Protein AF-A0A2V6V525-F1 (afdb_monomer)

Secondary structure (DSSP, 8-state):
-HHHHHHHHHHHHHHHHH-SS-EEEE-SS-EEEEE--SSPPSSSSSPPP-EEE-SHHHHHHHHHHTPPEEE----S-HHHHHHHHHHHHHHHHHHTT--

pLDDT: mean 94.31, std 4.83, range [62.28, 98.25]

Mean predicted aligned error: 3.66 Å

Foldseek 3Di:
DVVQVVVVVVVVVLCLQQDPFFDWDDDPPDTDDRDHDDDHDPDPPHPADEEEDDDLVSLLVCLLVVGHYDYDDDDDPNVVVVVVSVVSSVVSNVVSVHD

Structure (mmCIF, N/CA/C/O backbone):
data_AF-A0A2V6V525-F1
#
_entry.id   AF-A0A2V6V525-F1
#
loop_
_atom_site.group_PDB
_atom_site.id
_atom_site.type_symbol
_atom_site.label_atom_id
_atom_site.label_alt_id
_atom_site.label_comp_id
_atom_site.label_asym_id
_atom_site.label_entity_id
_atom_site.label_seq_id
_atom_site.pdbx_PDB_ins_code
_atom_site.Cartn_x
_atom_site.Cartn_y
_atom_site.Cartn_z
_atom_site.occupancy
_atom_site.B_iso_or_equiv
_atom_site.auth_seq_id
_atom_site.auth_comp_id
_atom_site.auth_asym_id
_atom_site.auth_atom_id
_atom_site.pdbx_PDB_model_num
ATOM 1 N N . GLU A 1 1 ? 14.005 -6.456 3.070 1.00 62.28 1 GLU A N 1
ATOM 2 C CA . GLU A 1 1 ? 13.988 -5.492 4.197 1.00 62.28 1 GLU A CA 1
ATOM 3 C C . GLU A 1 1 ? 13.089 -4.280 3.942 1.00 62.28 1 GLU A C 1
ATOM 5 O O . GLU A 1 1 ? 12.020 -4.234 4.530 1.00 62.28 1 GLU A O 1
ATOM 10 N N . ASN A 1 2 ? 13.441 -3.325 3.063 1.00 82.56 2 ASN A N 1
ATOM 11 C CA . ASN A 1 2 ? 12.600 -2.125 2.860 1.00 82.56 2 ASN A CA 1
ATOM 12 C C . ASN A 1 2 ? 11.170 -2.441 2.385 1.00 82.56 2 ASN A C 1
ATOM 14 O O . ASN A 1 2 ? 10.230 -1.774 2.808 1.00 82.56 2 ASN A O 1
ATOM 18 N N . ARG A 1 3 ? 11.007 -3.455 1.525 1.00 83.75 3 ARG A N 1
ATOM 19 C CA . ARG A 1 3 ? 9.700 -3.886 1.015 1.00 83.75 3 ARG A CA 1
ATOM 20 C C . ARG A 1 3 ? 8.838 -4.514 2.108 1.00 83.75 3 ARG A C 1
ATOM 22 O O . ARG A 1 3 ? 7.718 -4.071 2.306 1.00 83.75 3 ARG A O 1
ATOM 29 N N . ASP A 1 4 ? 9.381 -5.480 2.841 1.00 91.06 4 ASP A N 1
ATOM 30 C CA . ASP A 1 4 ? 8.658 -6.186 3.906 1.00 91.06 4 ASP A CA 1
ATOM 31 C C . ASP A 1 4 ? 8.176 -5.208 4.989 1.00 91.06 4 ASP A C 1
ATOM 33 O O . ASP A 1 4 ? 7.028 -5.260 5.416 1.00 91.06 4 ASP A O 1
ATOM 37 N N . ARG A 1 5 ? 9.023 -4.237 5.364 1.00 94.88 5 ARG A N 1
ATOM 38 C CA . ARG A 1 5 ? 8.653 -3.182 6.318 1.00 94.88 5 ARG A CA 1
ATOM 39 C C . ARG A 1 5 ? 7.573 -2.245 5.776 1.00 94.88 5 ARG A C 1
ATOM 41 O O . ARG A 1 5 ? 6.730 -1.789 6.540 1.00 94.88 5 ARG A O 1
ATOM 48 N N . PHE A 1 6 ? 7.595 -1.937 4.478 1.00 91.75 6 PHE A N 1
ATOM 49 C CA . PHE A 1 6 ? 6.533 -1.156 3.836 1.00 91.75 6 PHE A CA 1
ATOM 50 C C . PHE A 1 6 ? 5.202 -1.914 3.844 1.00 91.75 6 PHE A C 1
ATOM 52 O O . PHE A 1 6 ? 4.176 -1.331 4.184 1.00 91.75 6 PHE A O 1
ATOM 59 N N . GLU A 1 7 ? 5.220 -3.202 3.500 1.00 91.25 7 GLU A N 1
ATOM 60 C CA . GLU A 1 7 ? 4.023 -4.046 3.496 1.00 91.25 7 GLU A CA 1
ATOM 61 C C . GLU A 1 7 ? 3.411 -4.133 4.900 1.00 91.25 7 GLU A C 1
ATOM 63 O O . GLU A 1 7 ? 2.217 -3.875 5.058 1.00 91.25 7 GLU A O 1
ATOM 68 N N . GLU A 1 8 ? 4.245 -4.359 5.918 1.00 96.81 8 GLU A N 1
ATOM 69 C CA . GLU A 1 8 ? 3.830 -4.379 7.323 1.00 96.81 8 GLU A CA 1
ATOM 70 C C . GLU A 1 8 ? 3.225 -3.035 7.768 1.00 96.81 8 GLU A C 1
ATOM 72 O O . GLU A 1 8 ? 2.157 -2.984 8.377 1.00 96.81 8 GLU A O 1
ATOM 77 N N . ALA A 1 9 ? 3.859 -1.915 7.408 1.00 96.88 9 ALA A N 1
ATOM 78 C CA . ALA A 1 9 ? 3.356 -0.590 7.762 1.00 96.88 9 ALA A CA 1
ATOM 79 C C . ALA A 1 9 ? 1.978 -0.298 7.142 1.00 96.88 9 ALA A C 1
ATOM 81 O O . ALA A 1 9 ? 1.095 0.231 7.820 1.00 96.88 9 ALA A O 1
ATOM 82 N N . VAL A 1 10 ? 1.769 -0.637 5.864 1.00 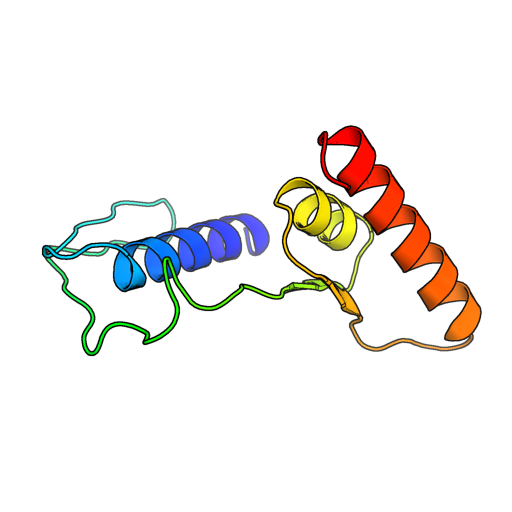95.25 10 VAL A N 1
ATOM 83 C CA . VAL A 1 10 ? 0.477 -0.405 5.196 1.00 95.25 10 VAL A CA 1
ATOM 84 C C . VAL A 1 10 ? -0.618 -1.285 5.793 1.00 95.25 10 VAL A C 1
ATOM 86 O O . VAL A 1 10 ? -1.754 -0.822 5.933 1.00 95.25 10 VAL A O 1
ATOM 89 N N . GLU A 1 11 ? -0.293 -2.513 6.194 1.00 95.81 11 GLU A N 1
ATOM 90 C CA . GLU A 1 11 ? -1.230 -3.381 6.904 1.00 95.81 11 GLU A CA 1
ATOM 91 C C . GLU A 1 11 ? -1.684 -2.737 8.219 1.00 95.81 11 GLU A C 1
ATOM 93 O O . GLU A 1 11 ? -2.886 -2.558 8.427 1.00 95.81 11 GLU A O 1
ATOM 98 N N . ILE A 1 12 ? -0.741 -2.304 9.060 1.00 98.00 12 ILE A N 1
ATOM 99 C CA . ILE A 1 12 ? -1.034 -1.656 10.348 1.00 98.00 12 ILE A CA 1
ATOM 100 C C . ILE A 1 12 ? -1.895 -0.406 10.153 1.00 98.00 12 ILE A C 1
ATOM 102 O O . ILE A 1 12 ? -2.883 -0.219 10.862 1.00 98.00 12 ILE A O 1
ATOM 106 N N . ILE A 1 13 ? -1.555 0.446 9.182 1.00 97.25 13 ILE A N 1
ATOM 107 C CA . ILE A 1 13 ? -2.321 1.666 8.882 1.00 97.25 13 ILE A CA 1
ATOM 108 C C . ILE A 1 13 ? -3.751 1.313 8.453 1.00 97.25 13 ILE A C 1
ATOM 110 O O . ILE A 1 13 ? -4.716 1.919 8.924 1.00 97.25 13 ILE A O 1
ATOM 114 N N . THR A 1 14 ? -3.903 0.307 7.592 1.00 96.12 14 THR A N 1
ATOM 115 C CA . THR A 1 14 ? -5.215 -0.134 7.105 1.00 96.12 14 THR A CA 1
ATOM 116 C C . THR A 1 14 ? -6.058 -0.714 8.241 1.00 96.12 14 THR A C 1
ATOM 118 O O . THR A 1 14 ? -7.242 -0.383 8.355 1.00 96.12 14 THR A O 1
ATOM 121 N N . GLN A 1 15 ? -5.462 -1.511 9.133 1.00 96.81 15 GLN A N 1
ATOM 122 C CA . GLN A 1 15 ? -6.129 -2.002 10.343 1.00 96.81 15 GLN A CA 1
ATOM 123 C C . GLN A 1 15 ? -6.538 -0.846 11.262 1.00 96.81 15 GLN A C 1
ATOM 125 O O . GLN A 1 15 ? -7.688 -0.777 11.691 1.00 96.81 15 GLN A O 1
ATOM 130 N N . ALA A 1 16 ? -5.648 0.120 11.494 1.00 97.38 16 ALA A N 1
ATOM 131 C CA . ALA A 1 16 ? -5.930 1.2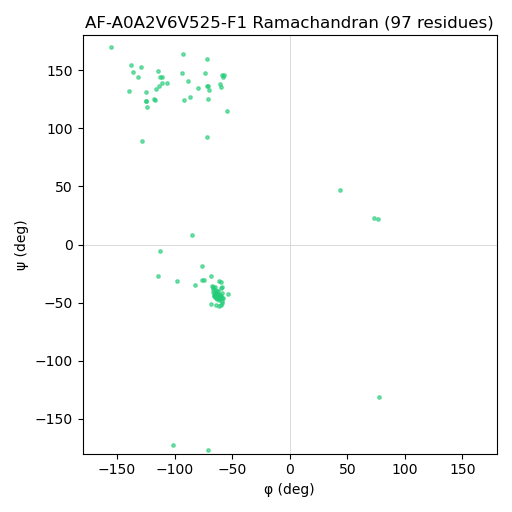83 12.328 1.00 97.38 16 ALA A CA 1
ATOM 132 C C . ALA A 1 16 ? -7.120 2.111 11.818 1.00 97.38 16 ALA A C 1
ATOM 134 O O . ALA A 1 16 ? -7.915 2.627 12.611 1.00 97.38 16 ALA A O 1
ATOM 135 N N . TRP A 1 17 ? -7.268 2.233 10.498 1.00 97.31 17 TRP A N 1
ATOM 136 C CA . TRP A 1 17 ? -8.385 2.942 9.876 1.00 97.31 17 TRP A CA 1
ATOM 137 C C . TRP A 1 17 ? -9.702 2.168 9.888 1.00 97.31 17 TRP A C 1
ATOM 139 O O . TRP A 1 17 ? -10.759 2.799 9.957 1.00 97.31 17 TRP A O 1
ATOM 149 N N . THR A 1 18 ? -9.651 0.838 9.835 1.00 96.38 18 THR A N 1
ATOM 150 C CA . THR A 1 18 ? -10.839 -0.015 9.666 1.00 96.38 18 THR A CA 1
ATOM 151 C C . THR A 1 18 ? -11.374 -0.592 10.973 1.00 96.38 18 THR A C 1
ATOM 153 O O . THR A 1 18 ? -12.588 -0.745 11.100 1.00 96.38 18 THR A O 1
ATOM 156 N N . GLN A 1 19 ? -10.522 -0.860 11.966 1.00 95.56 19 GLN A N 1
ATOM 157 C CA . GLN A 1 19 ? -10.965 -1.382 13.258 1.00 95.56 19 GLN A CA 1
ATOM 158 C C . GLN A 1 19 ? -11.734 -0.339 14.071 1.00 95.56 19 GLN A C 1
ATOM 160 O O . GLN A 1 19 ? -11.296 0.805 14.235 1.00 95.56 19 GLN A O 1
ATOM 165 N N . THR A 1 20 ? -12.877 -0.751 14.615 1.00 92.81 20 THR A N 1
ATOM 166 C CA . THR A 1 20 ? -13.692 0.055 15.535 1.00 92.81 20 THR A CA 1
ATOM 167 C C . THR A 1 20 ? -13.176 -0.020 16.971 1.00 92.81 20 THR A C 1
ATOM 169 O O . THR A 1 20 ? -13.201 0.987 17.679 1.00 92.81 20 THR A O 1
ATOM 172 N N . GLU A 1 21 ? -12.647 -1.176 17.370 1.00 95.88 21 GLU A N 1
ATOM 173 C CA . GLU A 1 21 ? -12.051 -1.411 18.686 1.00 95.88 21 GLU A CA 1
ATOM 174 C C . GLU A 1 21 ? -10.535 -1.154 18.694 1.00 95.88 21 GLU A C 1
ATOM 176 O O . GLU A 1 21 ? -9.932 -1.008 17.624 1.00 95.88 21 GLU A O 1
ATOM 181 N N . PRO A 1 22 ? -9.901 -0.999 19.876 1.00 97.19 22 PRO A N 1
ATOM 182 C CA . PRO A 1 22 ? -8.449 -0.977 19.962 1.00 97.19 22 PRO A CA 1
ATOM 183 C C . PRO A 1 22 ? -7.861 -2.282 19.423 1.00 97.19 22 PRO A C 1
ATOM 185 O O . PRO A 1 22 ? -8.446 -3.352 19.587 1.00 97.19 22 PRO A O 1
ATOM 188 N N . PHE A 1 23 ? -6.691 -2.189 18.799 1.00 97.56 23 PHE A N 1
ATOM 189 C CA . PHE A 1 23 ? -6.013 -3.340 18.222 1.00 97.56 23 PHE A CA 1
ATOM 190 C C . PHE A 1 23 ? -4.55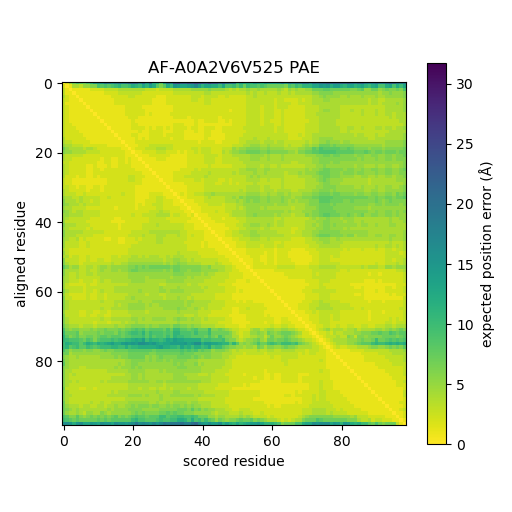9 -3.428 18.664 1.00 97.56 23 PHE A C 1
ATOM 192 O O . PHE A 1 23 ? -3.905 -2.425 18.960 1.00 97.56 23 PHE A O 1
ATOM 199 N N . SER A 1 24 ? -4.058 -4.656 18.668 1.00 97.94 24 SER A N 1
ATOM 200 C CA . SER A 1 24 ? -2.642 -4.960 18.827 1.00 97.94 24 SER A CA 1
ATOM 201 C C . SER A 1 24 ? -2.123 -5.594 17.542 1.00 97.94 24 SER A C 1
ATOM 203 O O . SER A 1 24 ? -2.862 -6.285 16.842 1.00 97.94 24 SER A O 1
ATOM 205 N N . TYR A 1 25 ? -0.853 -5.366 17.245 1.00 97.94 25 TYR A N 1
ATOM 206 C CA . TYR A 1 25 ? -0.151 -5.938 16.105 1.00 97.94 25 TYR A CA 1
ATOM 207 C C . TYR A 1 25 ? 1.256 -6.321 16.552 1.00 97.94 25 TYR A C 1
ATOM 209 O O . TYR A 1 25 ? 1.939 -5.514 17.180 1.00 97.94 25 TYR A O 1
ATOM 217 N N . GLU A 1 26 ? 1.699 -7.531 16.236 1.00 98.12 26 GLU A N 1
ATOM 218 C CA . GLU A 1 26 ? 3.047 -8.004 16.550 1.00 98.12 26 GLU A CA 1
ATOM 219 C C . GLU A 1 26 ? 3.677 -8.546 15.271 1.00 98.12 26 GLU A C 1
ATOM 221 O O . GLU A 1 26 ? 3.499 -9.706 14.904 1.00 98.12 26 GLU A O 1
ATOM 226 N N . GLY A 1 27 ? 4.340 -7.648 14.544 1.00 96.94 27 GLY A N 1
ATOM 227 C CA . GLY A 1 27 ? 5.012 -7.959 13.294 1.00 96.94 27 GLY A CA 1
ATOM 228 C C . GLY A 1 27 ? 6.513 -8.118 13.458 1.00 96.94 27 GLY A C 1
ATOM 229 O O . GLY A 1 27 ? 7.068 -8.109 14.558 1.00 96.94 27 GLY A O 1
ATOM 230 N N . ARG A 1 28 ? 7.193 -8.245 12.321 1.00 97.19 28 ARG A N 1
ATOM 231 C CA . ARG A 1 28 ? 8.649 -8.377 12.276 1.00 97.19 28 ARG A CA 1
ATOM 232 C C . ARG A 1 28 ? 9.343 -7.045 12.554 1.00 97.19 28 ARG A C 1
ATOM 234 O O . ARG A 1 28 ? 10.469 -7.051 13.051 1.00 97.19 28 ARG A O 1
ATOM 241 N N . PHE A 1 29 ? 8.718 -5.927 12.191 1.00 97.75 29 PHE A N 1
ATOM 242 C CA . PHE A 1 29 ? 9.322 -4.595 12.269 1.00 97.75 29 PHE A CA 1
ATOM 243 C C . PHE A 1 29 ? 8.634 -3.674 13.278 1.00 97.75 29 PHE A C 1
ATOM 245 O O . PHE A 1 29 ? 9.283 -2.772 13.808 1.00 97.75 29 PHE A O 1
ATOM 252 N N . PHE A 1 30 ? 7.347 -3.881 13.546 1.00 97.75 30 PHE A N 1
ATOM 253 C CA . PHE A 1 30 ? 6.528 -3.020 14.383 1.00 97.75 30 PHE A CA 1
ATOM 254 C C . PHE A 1 30 ? 5.730 -3.827 15.406 1.00 97.75 30 PHE A C 1
ATOM 256 O O . PHE A 1 30 ? 5.197 -4.903 15.134 1.00 97.75 30 PHE A O 1
ATOM 263 N N . THR A 1 31 ? 5.582 -3.239 16.589 1.00 98.25 31 THR A N 1
ATOM 264 C CA . THR A 1 31 ? 4.691 -3.735 17.635 1.00 98.25 31 THR A CA 1
ATOM 265 C C . THR A 1 31 ? 3.744 -2.614 18.039 1.00 98.25 31 THR A C 1
ATOM 267 O O . THR A 1 31 ? 4.182 -1.536 18.439 1.00 98.25 31 THR A O 1
ATOM 270 N N . VAL A 1 32 ? 2.445 -2.873 17.947 1.00 97.81 32 VAL A N 1
ATOM 271 C CA . VAL A 1 32 ? 1.358 -1.992 18.384 1.00 97.81 32 VAL A CA 1
ATOM 272 C C . VAL A 1 32 ? 0.614 -2.709 19.500 1.00 97.81 32 VAL A C 1
ATOM 274 O O . VAL A 1 32 ? 0.324 -3.897 19.383 1.00 97.81 32 VAL A O 1
ATOM 277 N N . ARG A 1 33 ? 0.312 -2.013 20.595 1.00 97.88 33 ARG A N 1
ATOM 278 C CA . ARG A 1 33 ? -0.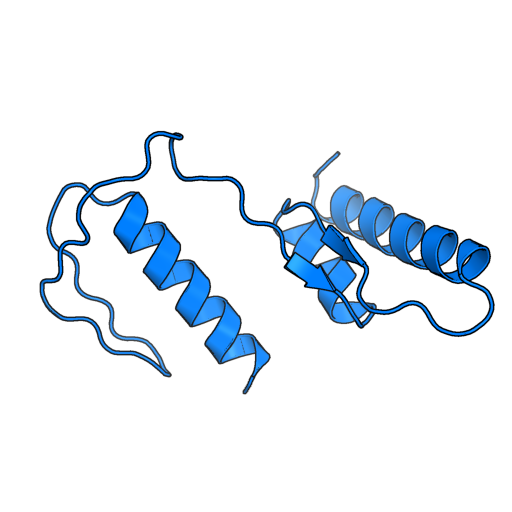387 -2.601 21.745 1.00 97.88 33 ARG A CA 1
ATOM 279 C C . ARG A 1 33 ? -1.626 -1.787 22.061 1.00 97.88 33 ARG A C 1
ATOM 281 O O . ARG A 1 33 ? -1.503 -0.586 22.285 1.00 97.88 33 ARG A O 1
ATOM 288 N N . ASP A 1 34 ? -2.777 -2.451 22.063 1.00 97.38 34 ASP A N 1
ATOM 289 C CA . ASP A 1 34 ? -4.068 -1.933 22.532 1.00 97.38 34 ASP A CA 1
ATOM 290 C C . ASP A 1 34 ? -4.351 -0.490 22.073 1.00 97.38 34 ASP A C 1
ATOM 292 O O . ASP A 1 34 ? -4.662 0.411 22.849 1.00 97.38 34 ASP A O 1
ATOM 296 N N . THR A 1 35 ? -4.133 -0.230 20.784 1.00 96.88 35 THR A N 1
ATOM 297 C CA . THR A 1 35 ? -4.135 1.124 20.228 1.00 96.88 35 THR A CA 1
ATOM 298 C C . THR A 1 35 ? -5.385 1.370 19.400 1.00 96.88 35 THR A C 1
ATOM 300 O O . THR A 1 35 ? -5.792 0.542 18.588 1.00 96.88 35 THR A O 1
ATOM 303 N N . ARG A 1 36 ? -5.967 2.565 19.539 1.00 96.38 36 ARG A N 1
ATOM 304 C CA . ARG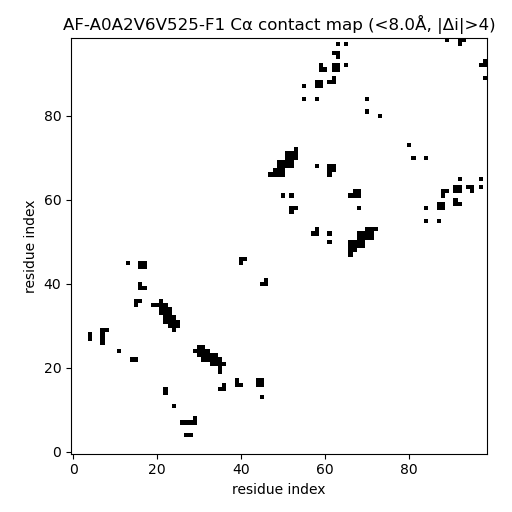 A 1 36 ? -7.075 3.043 18.707 1.00 96.38 36 ARG A CA 1
ATOM 305 C C . ARG A 1 36 ? -6.701 4.369 18.049 1.00 96.38 36 ARG A C 1
ATOM 307 O O . ARG A 1 36 ? -6.507 5.369 18.731 1.00 96.38 36 ARG A O 1
ATOM 314 N N . VAL A 1 37 ? -6.655 4.396 16.716 1.00 95.44 37 VAL A N 1
ATOM 315 C CA . VAL A 1 37 ? -6.423 5.636 15.954 1.00 95.44 37 VAL A CA 1
ATOM 316 C C . VAL A 1 37 ? -7.745 6.357 15.705 1.00 95.44 37 VAL A C 1
ATOM 318 O O . VAL A 1 37 ? -8.687 5.755 15.182 1.00 95.44 37 VAL A O 1
ATOM 321 N N . MET A 1 38 ? -7.792 7.639 16.079 1.00 95.12 38 MET A N 1
ATOM 322 C CA . MET A 1 38 ? -8.926 8.550 15.905 1.00 95.12 38 MET A CA 1
ATOM 323 C C . MET A 1 38 ? -8.440 9.921 15.392 1.00 95.12 38 MET A C 1
ATOM 325 O O . MET A 1 38 ? -7.346 10.339 15.772 1.00 95.12 38 MET A O 1
ATOM 329 N N . PRO A 1 39 ? -9.242 10.643 14.582 1.00 94.81 39 PRO A N 1
ATOM 330 C CA . PRO A 1 39 ? -10.545 10.240 14.041 1.00 94.81 39 PRO A CA 1
ATOM 331 C C . PRO A 1 39 ? -10.424 9.163 12.951 1.00 94.81 39 PRO A C 1
ATOM 333 O O . PRO A 1 39 ? -9.370 8.990 12.340 1.00 94.81 39 PRO A O 1
ATOM 336 N N . LYS A 1 40 ? -11.514 8.429 12.692 1.00 96.38 40 LYS A N 1
ATOM 337 C CA . LYS A 1 40 ? -11.559 7.481 11.569 1.00 96.38 40 LYS A CA 1
ATOM 338 C C . LYS A 1 40 ? -11.680 8.225 10.239 1.00 96.38 40 LYS A C 1
ATOM 340 O O . LYS A 1 40 ? -12.363 9.251 10.193 1.00 96.38 40 LYS A O 1
ATOM 345 N N . PRO A 1 41 ? -11.105 7.696 9.145 1.00 96.75 41 PRO A N 1
ATOM 346 C CA . PRO A 1 41 ? -11.323 8.274 7.831 1.00 96.75 41 PRO A CA 1
ATOM 347 C C . PRO A 1 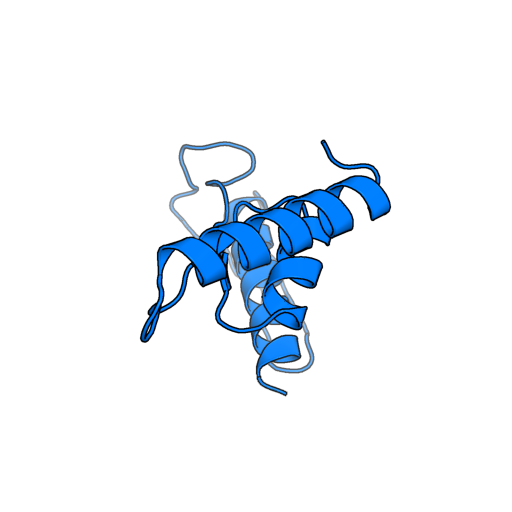41 ? -12.806 8.310 7.452 1.00 96.75 41 PRO A C 1
ATOM 349 O O . PRO A 1 41 ? -13.578 7.391 7.765 1.00 96.75 41 PRO A O 1
ATOM 352 N N . LEU A 1 42 ? -13.177 9.375 6.738 1.00 97.44 42 LEU A N 1
ATOM 353 C CA . LEU A 1 42 ? -14.520 9.556 6.193 1.00 97.44 42 LEU A CA 1
ATOM 354 C C . LEU A 1 42 ? -14.840 8.487 5.134 1.00 97.44 42 LEU A C 1
ATOM 356 O O . LEU A 1 42 ? -15.926 7.915 5.143 1.00 97.44 42 LEU A O 1
ATOM 360 N N . GLN A 1 43 ? -13.880 8.189 4.252 1.00 97.31 43 GLN A N 1
ATOM 361 C CA . GLN A 1 43 ? -14.007 7.176 3.198 1.00 97.31 43 GLN A CA 1
ATOM 362 C C . GLN A 1 43 ? -13.997 5.759 3.787 1.00 97.31 43 GLN A C 1
ATOM 364 O O . GLN A 1 43 ? -13.177 5.454 4.656 1.00 97.31 43 GLN A O 1
ATOM 369 N N . LYS A 1 44 ? -14.891 4.890 3.294 1.00 95.50 44 LYS A N 1
ATOM 370 C CA . LYS A 1 44 ? -15.020 3.486 3.716 1.00 95.50 44 LYS A CA 1
ATOM 371 C C . LYS A 1 44 ? -14.616 2.518 2.593 1.00 95.50 44 LYS A C 1
ATOM 373 O O . LYS A 1 44 ? -14.913 2.813 1.437 1.00 95.50 44 LYS A O 1
ATOM 378 N N . PRO A 1 45 ? -13.987 1.368 2.916 1.00 94.00 45 PRO A N 1
ATOM 379 C CA . PRO A 1 45 ? -13.540 0.957 4.258 1.00 94.00 45 PRO A CA 1
ATOM 380 C C . PRO A 1 45 ? -12.383 1.817 4.797 1.00 94.00 45 PRO A C 1
ATOM 382 O O . PRO A 1 45 ? -12.284 2.030 6.000 1.00 94.00 45 PRO A O 1
ATOM 385 N N . HIS A 1 46 ? -11.579 2.382 3.904 1.00 95.88 46 HIS A N 1
ATOM 386 C CA . HIS A 1 46 ? -10.533 3.365 4.171 1.00 95.88 46 HIS A CA 1
ATOM 387 C C . HIS A 1 46 ? -10.294 4.186 2.885 1.00 95.88 46 HIS A C 1
ATOM 389 O O . HIS A 1 46 ? -10.819 3.817 1.827 1.00 95.88 46 HIS A O 1
ATOM 395 N N . PRO A 1 47 ? -9.524 5.288 2.922 1.00 96.19 47 PRO A N 1
ATOM 396 C CA . PRO A 1 47 ? -9.128 6.002 1.712 1.00 96.19 47 PRO A CA 1
ATOM 397 C C . PRO A 1 47 ? -8.379 5.071 0.746 1.00 96.19 47 PRO A C 1
ATOM 399 O O . PRO A 1 47 ? -7.636 4.197 1.208 1.00 96.19 47 PRO A O 1
ATOM 402 N N . PRO A 1 48 ? -8.530 5.230 -0.580 1.00 94.56 48 PRO A N 1
ATOM 403 C CA . PRO A 1 48 ? -7.792 4.408 -1.531 1.00 94.56 48 PRO A CA 1
ATOM 404 C C . PRO A 1 48 ? -6.275 4.574 -1.359 1.00 94.56 48 PRO A C 1
ATOM 406 O O . PRO A 1 48 ? -5.776 5.694 -1.240 1.00 94.56 48 PRO A O 1
ATOM 409 N N . VAL A 1 49 ? -5.542 3.462 -1.375 1.00 94.50 49 VAL A N 1
ATOM 410 C CA . VAL A 1 49 ? -4.077 3.456 -1.267 1.00 94.50 49 VAL A CA 1
ATOM 411 C C . VAL A 1 49 ? -3.472 3.507 -2.666 1.00 94.50 49 VAL A C 1
ATOM 413 O O . VAL A 1 49 ? -3.772 2.660 -3.503 1.00 94.50 49 VAL A O 1
ATOM 416 N N . TYR A 1 50 ? -2.613 4.497 -2.906 1.00 95.81 50 TYR A N 1
ATOM 417 C CA . TYR A 1 50 ? -1.834 4.645 -4.136 1.00 95.81 50 TYR A CA 1
ATOM 418 C C . TYR A 1 50 ? -0.364 4.385 -3.824 1.00 95.81 50 TYR A C 1
ATOM 420 O O . TYR A 1 50 ? 0.145 4.861 -2.808 1.00 95.81 50 TYR A O 1
ATOM 428 N N . GLN A 1 51 ? 0.334 3.672 -4.707 1.00 95.44 51 GLN A N 1
ATOM 429 C CA . GLN A 1 51 ? 1.753 3.369 -4.521 1.00 95.44 51 GLN A CA 1
ATOM 430 C C . GLN A 1 51 ? 2.602 3.970 -5.640 1.00 95.44 51 GLN A C 1
ATOM 432 O O . GLN A 1 51 ? 2.397 3.693 -6.823 1.00 95.44 51 GLN A O 1
ATOM 437 N N . VAL A 1 52 ? 3.600 4.769 -5.256 1.00 95.50 52 VAL A N 1
ATOM 438 C CA . VAL A 1 52 ? 4.643 5.228 -6.179 1.00 95.50 52 VAL A CA 1
ATOM 439 C C . VAL A 1 52 ? 5.541 4.048 -6.534 1.00 95.50 52 VAL A C 1
ATOM 441 O O . VAL A 1 52 ? 6.098 3.390 -5.656 1.00 95.50 52 VAL A O 1
ATOM 444 N N . CYS A 1 53 ? 5.688 3.795 -7.830 1.00 94.12 53 CYS A N 1
ATOM 445 C CA . CYS A 1 53 ? 6.445 2.678 -8.369 1.00 94.12 53 CYS A CA 1
ATOM 446 C C . CYS A 1 53 ? 7.625 3.192 -9.199 1.00 94.12 53 CY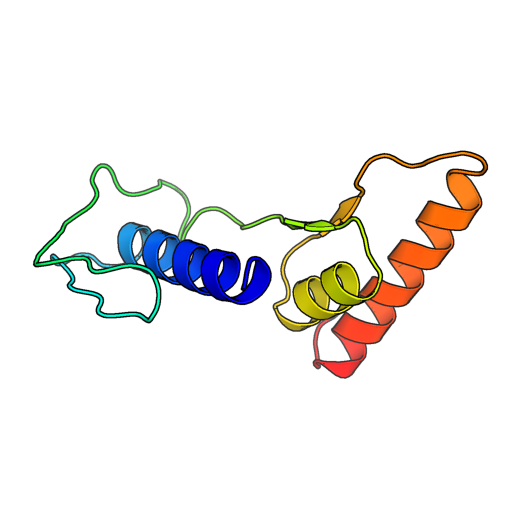S A C 1
ATOM 448 O O . CYS A 1 53 ? 7.451 3.965 -10.142 1.00 94.12 53 CYS A O 1
ATOM 450 N N . GLY A 1 54 ? 8.834 2.757 -8.839 1.00 90.69 54 GLY A N 1
ATOM 451 C CA . GLY A 1 54 ? 10.077 3.082 -9.553 1.00 90.69 54 GLY A CA 1
ATOM 452 C C . GLY A 1 54 ? 10.731 1.884 -10.243 1.00 90.69 54 GLY A C 1
ATOM 453 O O . GLY A 1 54 ? 11.728 2.052 -10.935 1.00 90.69 54 GLY A O 1
ATOM 454 N N . SER A 1 55 ? 10.196 0.677 -10.051 1.00 91.38 55 SER A N 1
ATOM 455 C CA . SER A 1 55 ? 10.723 -0.563 -10.627 1.00 91.38 55 SER A CA 1
ATOM 456 C C . SER A 1 55 ? 9.597 -1.450 -11.145 1.00 91.38 55 SER A C 1
ATOM 458 O O . SER A 1 55 ? 8.478 -1.408 -10.627 1.00 91.38 55 SER A O 1
ATOM 460 N N . LYS A 1 56 ? 9.902 -2.314 -12.119 1.00 92.75 56 LYS A N 1
ATOM 461 C CA . LYS A 1 56 ? 8.950 -3.301 -12.650 1.00 92.75 56 LYS A CA 1
ATOM 462 C C . LYS A 1 56 ? 8.336 -4.167 -11.543 1.00 92.75 56 LYS A C 1
ATOM 464 O O . LYS A 1 56 ? 7.127 -4.345 -11.507 1.00 92.75 56 LYS A O 1
ATOM 469 N N . GLU A 1 57 ? 9.150 -4.619 -10.592 1.00 92.75 57 GLU A N 1
ATOM 470 C CA . GLU A 1 57 ? 8.691 -5.421 -9.453 1.00 92.75 57 GLU A CA 1
ATOM 471 C C . GLU A 1 57 ? 7.659 -4.674 -8.588 1.00 92.75 57 GLU A C 1
ATOM 473 O O . GLU A 1 57 ? 6.631 -5.241 -8.214 1.00 92.75 57 GLU A O 1
ATOM 478 N N . SER A 1 58 ? 7.891 -3.383 -8.305 1.00 93.19 58 SER A N 1
ATOM 479 C CA . SER A 1 58 ? 6.927 -2.562 -7.559 1.00 93.19 58 SER A CA 1
ATOM 480 C C . SER A 1 58 ? 5.618 -2.363 -8.326 1.00 93.19 58 SER A C 1
ATOM 482 O O . SER A 1 58 ? 4.550 -2.414 -7.719 1.00 93.19 58 SER A O 1
ATOM 484 N N . ILE A 1 59 ? 5.684 -2.224 -9.656 1.00 95.94 59 ILE A N 1
ATOM 485 C CA . ILE A 1 59 ? 4.510 -2.110 -10.531 1.00 95.94 59 ILE A CA 1
ATOM 486 C C . ILE A 1 59 ? 3.681 -3.394 -10.474 1.00 95.94 59 ILE A C 1
ATOM 488 O O . ILE A 1 59 ? 2.485 -3.343 -10.191 1.00 95.94 59 ILE A O 1
ATOM 492 N N . GLU A 1 60 ? 4.314 -4.547 -10.694 1.00 95.38 60 GLU A N 1
ATOM 493 C CA . GLU A 1 60 ? 3.638 -5.847 -10.701 1.00 95.38 60 GLU A CA 1
ATOM 494 C C . GLU A 1 60 ? 3.022 -6.171 -9.334 1.00 95.38 60 GLU A C 1
ATOM 496 O O . GLU A 1 60 ? 1.875 -6.611 -9.255 1.00 95.38 60 GLU A O 1
ATOM 501 N N . GLY A 1 61 ? 3.747 -5.895 -8.244 1.00 93.38 61 GLY A N 1
ATOM 502 C CA . GLY A 1 61 ? 3.244 -6.089 -6.884 1.00 93.38 61 GLY A CA 1
ATOM 503 C C . GLY A 1 61 ? 2.068 -5.170 -6.540 1.00 93.38 61 GLY A C 1
ATOM 504 O O . GLY A 1 61 ? 1.117 -5.601 -5.890 1.00 93.38 61 GLY A O 1
ATOM 505 N N . THR A 1 62 ? 2.105 -3.912 -6.982 1.00 95.31 62 THR A N 1
ATOM 506 C CA . THR A 1 62 ? 1.002 -2.948 -6.803 1.00 95.31 62 THR A CA 1
ATOM 507 C C . THR A 1 62 ? -0.238 -3.391 -7.584 1.00 95.31 62 THR A C 1
ATOM 509 O O . THR A 1 62 ? -1.345 -3.417 -7.041 1.00 95.31 62 THR A O 1
ATOM 512 N N . ALA A 1 63 ? -0.047 -3.830 -8.830 1.00 96.31 63 ALA A N 1
ATOM 513 C CA . ALA A 1 63 ? -1.108 -4.346 -9.689 1.00 96.31 63 ALA A CA 1
ATOM 514 C C . ALA A 1 63 ? -1.771 -5.603 -9.105 1.00 96.31 63 ALA A C 1
ATOM 516 O O . ALA A 1 63 ? -2.996 -5.687 -9.055 1.00 96.31 63 ALA A O 1
ATOM 517 N N . ALA A 1 64 ? -0.982 -6.552 -8.592 1.00 93.62 64 ALA A N 1
ATOM 518 C CA . ALA A 1 64 ? -1.501 -7.776 -7.979 1.00 93.62 64 ALA A CA 1
ATOM 519 C C . ALA A 1 64 ? -2.389 -7.503 -6.748 1.00 93.62 64 ALA A C 1
ATOM 521 O O . ALA A 1 64 ? -3.359 -8.225 -6.501 1.00 93.62 64 ALA A O 1
ATOM 522 N N . ARG A 1 65 ? -2.110 -6.424 -6.003 1.00 91.56 65 ARG A N 1
ATOM 523 C CA . ARG A 1 65 ? -2.940 -5.951 -4.878 1.00 91.56 65 ARG A CA 1
ATOM 524 C C . ARG A 1 65 ? -4.213 -5.233 -5.322 1.00 91.56 65 ARG A C 1
ATOM 526 O O . ARG A 1 65 ? -5.149 -5.122 -4.536 1.00 91.56 65 ARG A O 1
ATOM 533 N N . GLY A 1 66 ? -4.270 -4.778 -6.572 1.00 93.81 66 GLY A N 1
ATOM 534 C CA . GLY A 1 66 ? -5.364 -3.959 -7.092 1.00 93.81 66 GLY A CA 1
ATOM 535 C C . GLY A 1 66 ? -5.296 -2.504 -6.644 1.00 93.81 66 GLY A C 1
ATOM 536 O O . GLY A 1 66 ? -6.318 -1.826 -6.618 1.00 93.81 66 GLY A O 1
ATOM 537 N N . TRP A 1 67 ? -4.113 -2.027 -6.259 1.00 95.31 67 TRP A N 1
ATOM 538 C CA . TRP A 1 67 ? -3.912 -0.623 -5.920 1.00 95.31 67 TRP A CA 1
ATOM 539 C C . TRP A 1 67 ? -3.552 0.172 -7.170 1.00 95.31 67 TRP A C 1
ATOM 541 O O . TRP A 1 67 ? -2.782 -0.323 -7.998 1.00 95.31 67 TRP A O 1
ATOM 551 N N . PRO A 1 68 ? -4.055 1.403 -7.336 1.00 95.50 68 PRO A N 1
ATOM 552 C CA . PRO A 1 68 ? -3.572 2.286 -8.385 1.00 95.50 68 PRO A CA 1
ATOM 553 C C . PRO A 1 68 ? -2.074 2.585 -8.222 1.00 95.50 68 PRO A C 1
ATOM 555 O O . PRO A 1 68 ? -1.587 2.841 -7.115 1.00 95.50 68 PRO A O 1
ATOM 558 N N . MET A 1 69 ? -1.340 2.582 -9.337 1.00 95.38 69 MET A N 1
ATOM 559 C CA . MET A 1 69 ? 0.071 2.969 -9.347 1.00 95.38 69 MET A CA 1
ATOM 560 C C . MET A 1 69 ? 0.254 4.449 -9.683 1.00 95.38 69 MET A C 1
ATOM 562 O O . MET A 1 69 ? -0.469 5.018 -10.500 1.00 95.38 69 MET A O 1
ATOM 566 N N . LEU A 1 70 ? 1.294 5.042 -9.108 1.00 96.00 70 LEU A N 1
ATOM 567 C CA . LEU A 1 70 ? 1.844 6.331 -9.511 1.00 96.00 70 LEU A CA 1
ATOM 568 C C . LEU A 1 70 ? 3.245 6.099 -10.079 1.00 96.00 70 LEU A C 1
ATOM 570 O O . LEU A 1 70 ? 4.027 5.334 -9.516 1.00 96.00 70 LEU A O 1
ATOM 574 N N . ASN A 1 71 ? 3.580 6.751 -11.190 1.00 94.38 71 ASN A N 1
ATOM 575 C CA . ASN A 1 71 ? 4.937 6.673 -11.725 1.00 94.38 71 ASN A CA 1
ATOM 576 C C . ASN A 1 71 ? 5.892 7.475 -10.834 1.00 94.38 71 ASN A C 1
ATOM 578 O O . ASN A 1 71 ? 5.582 8.597 -10.433 1.00 94.38 71 ASN A O 1
ATOM 582 N N . SER A 1 72 ? 7.062 6.905 -10.549 1.00 90.88 72 SER A N 1
ATOM 583 C CA . SER A 1 72 ? 8.195 7.670 -10.027 1.00 90.88 72 SER A CA 1
ATOM 584 C C . SER A 1 72 ? 8.788 8.581 -11.116 1.00 90.88 72 SER A C 1
ATOM 586 O O . SER A 1 72 ? 8.281 8.652 -12.237 1.00 90.88 72 SER A O 1
ATOM 588 N N . VAL A 1 73 ? 9.873 9.286 -10.791 1.00 88.38 73 VAL A N 1
ATOM 589 C CA . VAL A 1 73 ? 10.570 10.197 -11.707 1.00 88.38 73 VAL A CA 1
ATOM 590 C C . VAL A 1 73 ? 10.955 9.468 -12.997 1.00 88.38 73 VAL A C 1
ATOM 592 O O . VAL A 1 73 ? 11.802 8.575 -12.988 1.00 88.38 73 VAL A O 1
ATOM 595 N N . LEU A 1 74 ? 10.357 9.890 -14.110 1.00 89.50 74 LEU A N 1
ATOM 596 C CA . LEU A 1 74 ? 10.687 9.414 -15.450 1.00 89.50 74 LEU A CA 1
ATOM 597 C C . LEU A 1 74 ? 11.951 10.127 -15.938 1.00 89.50 74 LEU A C 1
ATOM 599 O O . LEU A 1 74 ? 12.073 11.344 -15.789 1.00 89.50 74 LEU A O 1
ATOM 603 N N . ARG A 1 75 ? 12.902 9.391 -16.520 1.00 83.88 75 ARG A N 1
ATOM 604 C CA . ARG A 1 75 ? 14.174 9.961 -17.005 1.00 83.88 75 ARG A CA 1
ATOM 605 C C . ARG A 1 75 ? 14.405 9.631 -18.471 1.00 83.88 75 ARG A C 1
ATOM 607 O O . ARG A 1 75 ? 14.330 8.470 -18.841 1.00 83.88 75 ARG A O 1
ATOM 614 N N . GLY A 1 76 ? 14.750 10.609 -19.305 1.00 88.75 76 GLY A N 1
ATOM 615 C CA . GLY A 1 76 ? 14.930 10.376 -20.744 1.00 88.75 76 GLY A CA 1
ATOM 616 C C . GLY A 1 76 ? 13.587 10.283 -21.475 1.00 88.75 76 GLY A C 1
ATOM 617 O O . GLY A 1 76 ? 12.737 11.149 -21.285 1.00 88.75 76 GLY A O 1
ATOM 618 N N . ASN A 1 77 ? 13.384 9.254 -22.309 1.00 92.31 77 ASN A N 1
ATOM 619 C CA . ASN A 1 77 ? 12.148 9.098 -23.086 1.00 92.31 77 ASN A CA 1
ATOM 620 C C . ASN A 1 77 ? 10.966 8.691 -22.184 1.00 92.31 77 ASN A C 1
ATOM 622 O O . ASN A 1 77 ? 10.756 7.508 -21.897 1.00 92.31 77 ASN A O 1
ATOM 626 N N . ALA A 1 78 ? 10.223 9.690 -21.707 1.00 92.81 78 ALA A N 1
ATOM 627 C CA . ALA A 1 78 ? 9.114 9.514 -20.777 1.00 92.81 78 ALA A CA 1
ATOM 628 C C . ALA A 1 78 ? 7.933 8.750 -21.394 1.00 92.81 78 ALA A C 1
ATOM 630 O O . ALA A 1 78 ? 7.339 7.914 -20.717 1.00 92.81 78 ALA A O 1
ATOM 631 N N . GLU A 1 79 ? 7.619 8.982 -22.670 1.00 93.50 79 GLU A N 1
ATOM 632 C CA . GLU A 1 79 ? 6.497 8.321 -23.349 1.00 93.50 79 GLU A CA 1
ATOM 633 C C . GLU A 1 79 ? 6.704 6.809 -23.429 1.00 93.50 79 GLU A C 1
ATOM 635 O O . GLU A 1 79 ? 5.823 6.033 -23.052 1.00 93.50 79 GLU A O 1
ATOM 640 N N . GLN A 1 80 ? 7.903 6.378 -23.834 1.00 93.38 80 GLN A N 1
ATOM 641 C CA . GLN A 1 80 ? 8.237 4.956 -23.906 1.00 93.38 80 GLN A CA 1
ATOM 642 C C . GLN A 1 80 ? 8.189 4.288 -22.524 1.00 93.38 80 GLN A C 1
ATOM 644 O O . GLN A 1 80 ? 7.695 3.165 -22.386 1.00 93.38 80 GLN A O 1
ATOM 649 N N . GLN A 1 81 ? 8.667 4.977 -21.484 1.00 92.44 81 GLN A N 1
ATOM 650 C CA . GLN A 1 81 ? 8.597 4.477 -20.109 1.00 92.44 81 GLN A CA 1
ATOM 651 C C . GLN A 1 81 ? 7.161 4.362 -19.610 1.00 92.44 81 GLN A C 1
ATOM 653 O O . GLN A 1 81 ? 6.812 3.347 -19.015 1.00 92.44 81 GLN A O 1
ATOM 658 N N . LEU A 1 82 ? 6.315 5.358 -19.876 1.00 94.81 82 LEU A N 1
ATOM 659 C CA . LEU A 1 82 ? 4.898 5.310 -19.516 1.00 94.81 82 LEU A CA 1
ATOM 660 C C . LEU A 1 82 ? 4.192 4.138 -20.194 1.00 94.81 82 LEU A C 1
ATOM 662 O O . LEU A 1 82 ? 3.463 3.405 -19.525 1.00 94.81 82 LEU A O 1
ATOM 666 N N . ALA A 1 83 ? 4.440 3.930 -21.490 1.00 94.94 83 ALA A N 1
ATOM 667 C CA . ALA A 1 83 ? 3.889 2.799 -22.230 1.00 94.94 83 ALA A CA 1
ATOM 668 C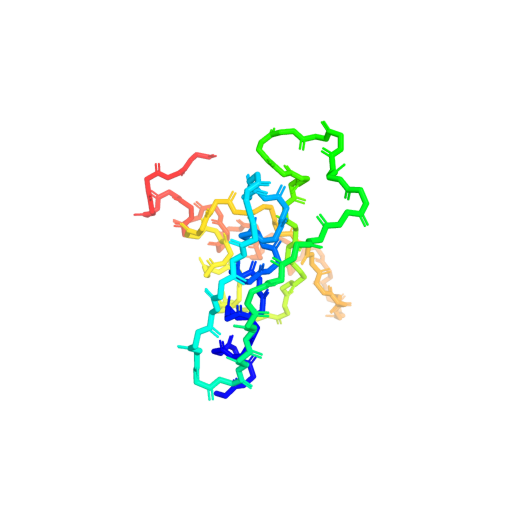 C . ALA A 1 83 ? 4.322 1.462 -21.607 1.00 94.94 83 ALA A C 1
ATOM 670 O O . ALA A 1 83 ? 3.473 0.624 -21.297 1.00 94.94 83 ALA A O 1
ATOM 671 N N . THR A 1 84 ? 5.620 1.314 -21.325 1.00 94.88 84 THR A N 1
ATOM 672 C CA . THR A 1 84 ? 6.202 0.107 -20.712 1.00 94.88 84 THR A CA 1
ATOM 673 C C . THR A 1 84 ? 5.625 -0.162 -19.319 1.00 94.88 84 THR A C 1
ATOM 675 O O . THR A 1 84 ? 5.203 -1.276 -19.009 1.00 94.88 84 THR A O 1
ATOM 678 N N . ASN A 1 85 ? 5.561 0.866 -18.471 1.00 95.94 85 ASN A N 1
ATOM 679 C CA . ASN A 1 85 ? 5.049 0.756 -17.107 1.00 95.94 85 ASN A CA 1
ATOM 680 C C . ASN A 1 85 ? 3.560 0.399 -17.096 1.00 95.94 85 ASN A C 1
ATOM 682 O O . ASN A 1 85 ? 3.133 -0.462 -16.324 1.00 95.94 85 ASN A O 1
ATOM 686 N N . ARG A 1 86 ? 2.772 1.023 -17.979 1.00 95.81 86 ARG A N 1
ATOM 687 C CA . ARG A 1 86 ? 1.349 0.715 -18.141 1.00 95.81 86 ARG A CA 1
ATOM 688 C C . ARG A 1 86 ? 1.143 -0.733 -18.574 1.00 95.81 86 ARG A C 1
ATOM 690 O O . ARG A 1 86 ? 0.275 -1.407 -18.026 1.00 95.81 86 ARG A O 1
ATOM 697 N N . GLU A 1 87 ? 1.907 -1.207 -19.552 1.00 96.88 87 GLU A N 1
ATOM 698 C CA . GLU A 1 87 ? 1.806 -2.584 -20.037 1.00 96.88 87 GLU A CA 1
ATOM 699 C C . GLU A 1 87 ? 2.128 -3.596 -18.932 1.00 96.88 87 GLU A C 1
ATOM 701 O O . GLU A 1 87 ? 1.362 -4.542 -18.725 1.00 96.88 87 GLU A O 1
ATOM 706 N N . ALA A 1 88 ? 3.198 -3.357 -18.167 1.00 96.62 88 ALA A N 1
ATOM 707 C CA . ALA A 1 88 ? 3.555 -4.184 -17.018 1.00 96.62 88 ALA A CA 1
ATOM 708 C C . ALA A 1 88 ? 2.428 -4.223 -15.972 1.00 96.62 88 ALA A C 1
ATOM 710 O O . ALA A 1 88 ? 2.040 -5.304 -15.525 1.00 96.62 88 ALA A O 1
ATOM 711 N N . TYR A 1 89 ? 1.851 -3.065 -15.634 1.00 97.56 89 TYR A N 1
ATOM 712 C CA . TYR A 1 89 ? 0.752 -2.970 -14.672 1.00 97.56 89 TYR A CA 1
ATOM 713 C C . TYR A 1 89 ? -0.490 -3.736 -15.135 1.00 97.56 89 TYR A C 1
ATOM 715 O O . TYR A 1 89 ? -0.996 -4.591 -14.412 1.00 97.56 89 TYR A O 1
ATOM 723 N N . VAL A 1 90 ? -0.967 -3.471 -16.356 1.00 96.81 90 VAL A N 1
ATOM 724 C CA . VAL A 1 90 ? -2.182 -4.102 -16.899 1.00 96.81 90 VAL A CA 1
ATOM 725 C C . VAL A 1 90 ? -2.003 -5.615 -17.020 1.00 96.81 90 VAL A C 1
ATOM 727 O O . VAL A 1 90 ? -2.917 -6.375 -16.703 1.00 96.81 90 VAL A O 1
ATOM 730 N N . THR A 1 91 ? -0.824 -6.070 -17.443 1.00 97.12 91 THR A N 1
ATOM 731 C CA . THR A 1 91 ? -0.519 -7.503 -17.556 1.00 97.12 91 THR A CA 1
ATOM 732 C C . THR A 1 91 ? -0.537 -8.183 -16.190 1.00 97.12 91 THR A C 1
ATOM 734 O O . THR A 1 91 ? -1.162 -9.233 -16.030 1.00 97.12 91 THR A O 1
ATOM 737 N N . ALA A 1 92 ? 0.100 -7.577 -15.186 1.00 97.19 92 ALA A N 1
ATOM 738 C CA . ALA A 1 92 ? 0.124 -8.113 -13.830 1.00 97.19 92 ALA A CA 1
ATOM 739 C C . ALA A 1 92 ? -1.260 -8.099 -13.166 1.00 97.19 92 ALA A C 1
ATOM 741 O O . ALA A 1 92 ? -1.634 -9.088 -12.535 1.00 97.19 92 ALA A O 1
ATOM 742 N N . ALA A 1 93 ? -2.045 -7.034 -13.359 1.00 97.00 93 ALA A N 1
ATOM 743 C CA . ALA A 1 93 ? -3.418 -6.944 -12.865 1.00 97.00 93 ALA A CA 1
ATOM 744 C C . ALA A 1 93 ? -4.276 -8.080 -13.439 1.00 97.00 93 ALA A C 1
ATOM 746 O O . ALA A 1 93 ? -4.869 -8.846 -12.679 1.00 97.00 93 ALA A O 1
ATOM 747 N N . ARG A 1 94 ? -4.240 -8.277 -14.764 1.00 96.69 94 ARG A N 1
ATOM 748 C CA . ARG A 1 94 ? -4.969 -9.363 -15.440 1.00 96.69 94 ARG A CA 1
ATOM 749 C C . ARG A 1 94 ? -4.556 -10.739 -14.941 1.00 96.69 94 ARG A C 1
ATOM 751 O O . ARG A 1 94 ? -5.417 -11.569 -14.664 1.00 96.69 94 ARG A O 1
ATOM 758 N N . LYS A 1 95 ? -3.250 -10.979 -14.777 1.00 96.56 95 LYS A N 1
ATOM 759 C CA . LYS A 1 95 ? -2.729 -12.240 -14.225 1.00 96.56 95 LYS A CA 1
ATOM 760 C C . LYS A 1 95 ? -3.246 -12.505 -12.806 1.00 96.56 95 LYS A C 1
ATOM 762 O O . LYS A 1 95 ? -3.453 -13.659 -12.447 1.00 96.56 95 LYS A O 1
ATOM 767 N N . ALA A 1 96 ? -3.477 -11.456 -12.020 1.00 95.62 96 ALA A N 1
ATOM 768 C CA . ALA A 1 96 ? -4.051 -11.538 -10.680 1.00 95.62 96 ALA A CA 1
ATOM 769 C C . ALA A 1 96 ? -5.595 -11.582 -10.662 1.00 95.62 96 ALA A C 1
ATOM 771 O O . ALA A 1 96 ? -6.187 -11.486 -9.589 1.00 95.62 96 ALA A O 1
ATOM 772 N N . GLY A 1 97 ? -6.257 -11.703 -11.820 1.00 95.38 97 GLY A N 1
ATOM 773 C CA . GLY A 1 97 ? -7.721 -11.711 -11.920 1.00 95.38 97 GLY A CA 1
ATOM 774 C C . GLY A 1 97 ? -8.364 -10.338 -11.707 1.00 95.38 97 GLY A C 1
ATOM 775 O O . GLY A 1 97 ? -9.530 -10.257 -11.331 1.00 95.38 97 GLY A O 1
ATOM 776 N N . ARG A 1 98 ? -7.606 -9.256 -11.914 1.00 89.62 98 ARG A N 1
ATOM 777 C CA . ARG A 1 98 ? -8.054 -7.866 -11.768 1.00 89.62 98 ARG A CA 1
ATOM 778 C C . ARG A 1 98 ? -8.127 -7.192 -13.143 1.00 89.62 98 ARG A C 1
ATOM 780 O O . ARG A 1 98 ? -7.313 -7.491 -14.018 1.00 89.62 98 ARG A O 1
ATOM 787 N N . SER A 1 99 ? -9.109 -6.313 -13.343 1.00 75.25 99 SER A N 1
ATOM 788 C CA . SER A 1 99 ? -9.354 -5.590 -14.605 1.00 75.25 99 SER A CA 1
ATOM 789 C C . SER A 1 99 ? -8.897 -4.143 -14.549 1.00 75.25 99 SER A C 1
ATOM 791 O O . SER A 1 99 ? -9.250 -3.495 -13.538 1.00 75.25 99 SER A O 1
#

Solvent-accessible surface area (backbone atoms only — not comparable to full-atom values): 5899 Å² total; per-residue (Å²): 106,76,63,61,50,49,54,53,50,52,50,52,52,51,46,41,44,57,51,89,58,61,43,64,44,84,60,96,84,52,77,47,71,74,42,68,61,77,84,62,64,91,45,77,75,46,72,89,65,70,46,77,26,84,46,72,67,50,34,32,54,35,20,52,73,70,36,56,76,37,81,44,92,74,74,83,68,46,68,63,50,51,53,51,53,50,50,47,25,55,52,30,13,47,76,59,77,41,134

Nearest PDB structures (foldseek):
  1luc-assembly1_A  TM=8.058E-01  e=2.445E-03  Vibrio harveyi
  3rao-assembly2_B  TM=7.786E-01  e=2.002E-03  Bacillus cereus ATCC 10987
  7k64-assembly2_H  TM=7.150E-01  e=3.648E-03  Pseudomonas fluorescens Pf0-1
  7k64-assembly1_D  TM=7.313E-01  e=6.646E-03  Pseudomonas fluorescens Pf0-1
  1m41-assembly1_A  TM=6.261E-01  e=1.581E-02  Escherichia coli

Sequence (99 aa):
ENRDRFEEAVEIITQAWTQTEPFSYEGRFFTVRDTRVMPKPLQKPHPPVYQVCGSKESIEGTAARGWP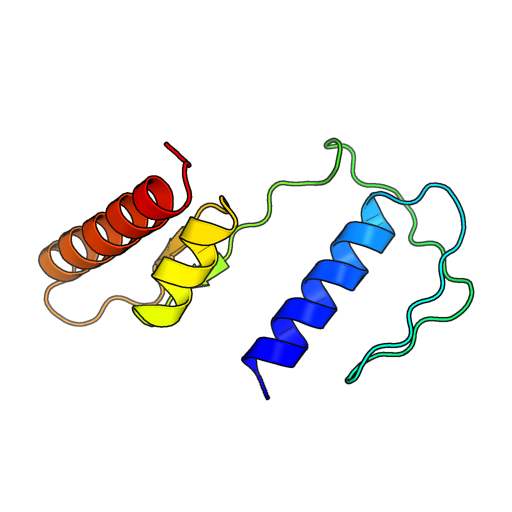MLNSVLRGNAEQQLATNREAYVTAARKAGRS

Radius of gyration: 16.25 Å; Cα contacts (8 Å, |Δi|>4): 109; chains: 1; bounding box: 30×23×46 Å